Protein AF-A0A1J0AKQ8-F1 (afdb_monomer)

Structure (mmCIF, N/CA/C/O backbone):
data_AF-A0A1J0AKQ8-F1
#
_entry.id   AF-A0A1J0AKQ8-F1
#
loop_
_atom_site.group_PDB
_atom_site.id
_atom_site.type_symbol
_atom_site.label_atom_id
_atom_site.label_alt_id
_atom_site.label_comp_id
_atom_site.label_asym_id
_atom_site.label_entity_id
_atom_site.label_seq_id
_atom_site.pdbx_PDB_ins_code
_atom_site.Cartn_x
_atom_site.Cartn_y
_atom_site.Cartn_z
_atom_site.occupancy
_atom_site.B_iso_or_equiv
_atom_site.auth_seq_id
_atom_site.auth_comp_id
_atom_site.auth_asym_id
_atom_site.auth_atom_id
_atom_site.pdbx_PDB_model_num
ATOM 1 N N . MET A 1 1 ? -13.774 4.997 -9.578 1.00 63.12 1 MET A N 1
ATOM 2 C CA . MET A 1 1 ? -12.547 5.438 -10.270 1.00 63.12 1 MET A CA 1
ATOM 3 C C . MET A 1 1 ? -11.394 5.239 -9.297 1.00 63.12 1 MET A C 1
ATOM 5 O O . MET A 1 1 ? -11.513 5.732 -8.180 1.00 63.12 1 MET A O 1
ATOM 9 N N . SER A 1 2 ? -10.391 4.433 -9.648 1.00 74.56 2 SER A N 1
ATOM 10 C CA . SER A 1 2 ? -9.184 4.212 -8.835 1.00 74.56 2 SER A CA 1
ATOM 11 C C . SER A 1 2 ? -8.202 5.364 -9.036 1.00 74.56 2 SER A C 1
ATOM 13 O O . SER A 1 2 ? -8.072 5.851 -10.160 1.00 74.56 2 SER A O 1
ATOM 15 N N . VAL A 1 3 ? -7.519 5.787 -7.975 1.00 85.75 3 VAL A N 1
ATOM 16 C CA . VAL A 1 3 ? -6.534 6.882 -8.022 1.00 85.75 3 VAL A CA 1
ATOM 17 C C . VAL A 1 3 ? -5.132 6.339 -7.743 1.00 85.75 3 VAL A C 1
ATOM 19 O O . VAL A 1 3 ? -4.971 5.386 -6.979 1.00 85.75 3 VAL A O 1
ATOM 22 N N . THR A 1 4 ? -4.115 6.942 -8.360 1.00 85.75 4 THR A N 1
ATOM 23 C CA . THR A 1 4 ? -2.705 6.653 -8.074 1.00 85.75 4 THR A CA 1
ATOM 24 C C . THR A 1 4 ? -2.166 7.662 -7.066 1.00 85.75 4 THR A C 1
ATOM 26 O O . THR A 1 4 ? -2.134 8.862 -7.332 1.00 85.75 4 THR A O 1
ATOM 29 N N . HIS A 1 5 ? -1.724 7.181 -5.907 1.00 85.19 5 HIS A N 1
ATOM 30 C CA . HIS A 1 5 ? -1.125 8.007 -4.860 1.00 85.19 5 HIS A CA 1
ATOM 31 C C . HIS A 1 5 ? 0.393 7.853 -4.864 1.00 85.19 5 HIS A C 1
ATOM 33 O O . HIS A 1 5 ? 0.913 6.745 -4.983 1.00 85.19 5 HIS A O 1
ATOM 39 N N . HIS A 1 6 ? 1.116 8.954 -4.680 1.00 85.00 6 HIS A N 1
ATOM 40 C CA . HIS A 1 6 ? 2.576 8.946 -4.610 1.00 85.00 6 HIS A CA 1
ATOM 41 C C . HIS A 1 6 ? 3.017 9.074 -3.155 1.00 85.00 6 HIS A C 1
ATOM 43 O O . HIS A 1 6 ? 2.849 10.121 -2.531 1.00 85.00 6 HIS A O 1
ATOM 49 N N . LEU A 1 7 ? 3.580 8.000 -2.609 1.00 81.44 7 LEU A N 1
ATOM 50 C CA . LEU A 1 7 ? 4.076 7.957 -1.240 1.00 81.44 7 LEU A CA 1
ATOM 51 C C . LEU A 1 7 ? 5.596 7.894 -1.260 1.00 81.44 7 LEU A C 1
ATOM 53 O O . LEU A 1 7 ? 6.201 7.070 -1.944 1.00 81.44 7 LEU A O 1
ATOM 57 N N . LYS A 1 8 ? 6.220 8.754 -0.463 1.00 76.75 8 LYS A N 1
ATOM 58 C CA . LYS A 1 8 ? 7.659 8.706 -0.243 1.00 76.75 8 LYS A CA 1
ATOM 59 C C . LYS A 1 8 ? 7.939 8.063 1.115 1.00 76.75 8 LYS A C 1
ATOM 61 O O . LYS A 1 8 ? 7.388 8.493 2.127 1.00 76.75 8 LYS A O 1
ATOM 66 N N . LEU A 1 9 ? 8.775 7.029 1.145 1.00 70.38 9 LEU A N 1
ATOM 67 C CA . LEU A 1 9 ? 9.131 6.303 2.367 1.00 70.38 9 LEU A CA 1
ATOM 68 C C . LEU A 1 9 ? 10.502 6.743 2.894 1.00 70.38 9 LEU A C 1
ATOM 70 O O . LEU A 1 9 ? 11.440 6.967 2.125 1.00 70.38 9 LEU A O 1
ATOM 74 N N . LYS A 1 10 ? 10.633 6.848 4.223 1.00 61.00 10 LYS A N 1
ATOM 75 C CA . LYS A 1 10 ? 11.931 7.031 4.890 1.00 61.00 10 LYS A CA 1
ATOM 76 C C . LYS A 1 10 ? 12.626 5.668 5.032 1.00 61.00 10 LYS A C 1
ATOM 78 O O . LYS A 1 10 ? 12.072 4.765 5.648 1.00 61.00 10 LYS A O 1
ATOM 83 N N . ASN A 1 11 ? 13.816 5.567 4.436 1.00 55.09 11 ASN A N 1
ATOM 84 C CA . ASN A 1 11 ? 14.861 4.522 4.447 1.00 55.09 11 ASN A CA 1
ATOM 85 C C . ASN A 1 11 ? 14.504 3.066 4.846 1.00 55.09 11 ASN A C 1
ATOM 87 O O . ASN A 1 11 ? 14.689 2.161 4.036 1.00 55.09 11 ASN A O 1
ATOM 91 N N . ALA A 1 12 ? 13.974 2.809 6.047 1.00 51.25 12 ALA A N 1
ATOM 92 C CA . ALA A 1 12 ? 13.765 1.452 6.573 1.00 51.25 12 ALA A CA 1
ATOM 93 C C . ALA A 1 12 ? 12.736 0.618 5.781 1.00 51.25 12 ALA A C 1
ATOM 95 O O . ALA A 1 12 ? 12.867 -0.598 5.696 1.00 51.25 12 ALA A O 1
ATOM 96 N N . GLY A 1 13 ? 11.739 1.260 5.161 1.00 52.00 13 GLY A N 1
ATOM 97 C CA . GLY A 1 13 ? 10.745 0.567 4.330 1.00 52.00 13 GLY A CA 1
ATOM 98 C C . GLY A 1 13 ? 11.187 0.318 2.883 1.00 52.00 13 GLY A C 1
ATOM 99 O O . GLY A 1 13 ? 10.571 -0.492 2.204 1.00 52.00 13 GLY A O 1
ATOM 100 N N . TYR A 1 14 ? 12.228 1.013 2.400 1.00 55.03 14 TYR A N 1
ATOM 101 C CA . TYR A 1 14 ? 12.676 0.922 1.004 1.00 55.03 14 TYR A CA 1
ATOM 102 C C . TYR A 1 14 ? 13.834 -0.066 0.822 1.00 55.03 14 TYR A C 1
ATOM 104 O O . TYR A 1 14 ? 13.890 -0.749 -0.193 1.00 55.03 14 TYR A O 1
ATOM 112 N N . GLN A 1 15 ? 14.736 -0.209 1.802 1.00 49.47 15 GLN A N 1
ATOM 113 C CA . GLN A 1 15 ? 15.872 -1.140 1.687 1.00 49.47 15 GLN A CA 1
ATOM 114 C C . GLN A 1 15 ? 15.471 -2.627 1.630 1.00 49.47 15 GLN A C 1
ATOM 116 O O . GLN A 1 15 ? 16.254 -3.440 1.151 1.00 49.47 15 GLN A O 1
ATOM 121 N N . SER A 1 16 ? 14.239 -2.993 2.004 1.00 47.22 16 SER A N 1
ATOM 122 C CA . SER A 1 16 ? 13.718 -4.351 1.761 1.00 47.22 16 SER A CA 1
ATOM 123 C C . SER A 1 16 ? 13.274 -4.597 0.305 1.00 47.22 16 SER A C 1
ATOM 125 O O . SER A 1 16 ? 12.890 -5.716 -0.029 1.00 47.22 16 SER A O 1
ATOM 127 N N . ASN A 1 17 ? 13.354 -3.602 -0.594 1.00 49.00 17 ASN A N 1
ATOM 128 C CA . ASN A 1 17 ? 12.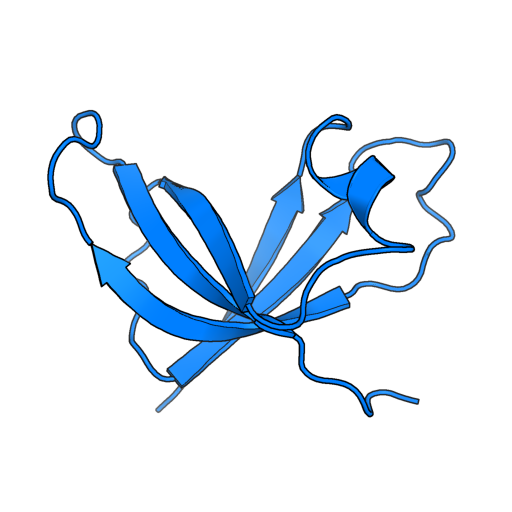699 -3.640 -1.910 1.00 49.00 17 ASN A CA 1
ATOM 129 C C . ASN A 1 17 ? 13.295 -4.542 -2.992 1.00 49.00 17 ASN A C 1
ATOM 131 O O . ASN A 1 17 ? 12.599 -4.817 -3.969 1.00 49.00 17 ASN A O 1
ATOM 135 N N . ASN A 1 18 ? 14.499 -5.082 -2.808 1.00 49.16 18 ASN A N 1
ATOM 136 C CA . ASN A 1 18 ? 14.998 -6.144 -3.691 1.00 49.16 18 ASN A CA 1
ATOM 137 C C . ASN A 1 18 ? 14.528 -7.550 -3.277 1.00 49.1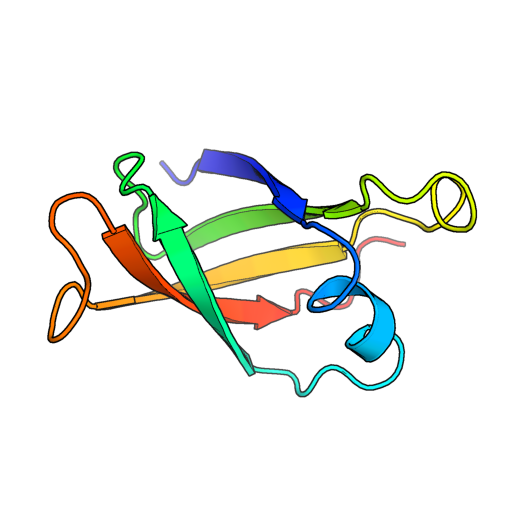6 18 ASN A C 1
ATOM 139 O O . ASN A 1 18 ? 14.810 -8.506 -3.989 1.00 49.16 18 ASN A O 1
ATOM 143 N N . ASN A 1 19 ? 13.785 -7.680 -2.168 1.00 51.03 19 ASN A N 1
ATOM 144 C CA . ASN A 1 19 ? 13.228 -8.952 -1.697 1.00 51.03 19 ASN A CA 1
ATOM 145 C C . ASN A 1 19 ? 11.826 -8.788 -1.070 1.00 51.03 19 ASN A C 1
ATOM 147 O O . ASN A 1 19 ? 11.457 -9.511 -0.150 1.00 51.03 19 ASN A O 1
ATOM 151 N N . VAL A 1 20 ? 11.049 -7.808 -1.549 1.00 58.06 20 VAL A N 1
ATOM 152 C CA . VAL A 1 20 ? 9.649 -7.547 -1.159 1.00 58.06 20 VAL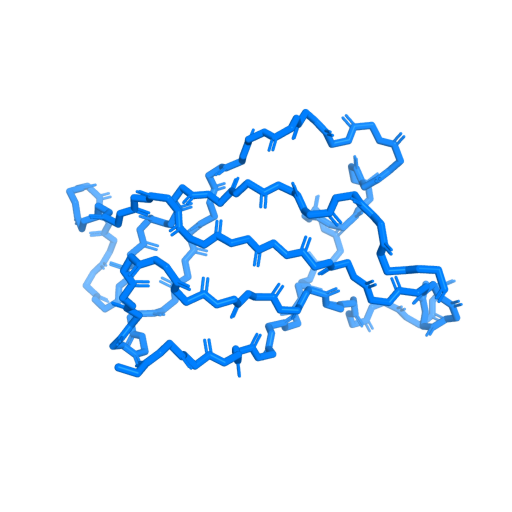 A CA 1
ATOM 153 C C . VAL A 1 20 ? 8.786 -8.757 -1.528 1.00 58.06 20 VAL A C 1
ATOM 155 O O . VAL A 1 20 ? 8.543 -8.967 -2.720 1.00 58.06 20 VAL A O 1
ATOM 158 N N . PRO A 1 21 ? 8.279 -9.554 -0.559 1.00 58.75 21 PRO A N 1
ATOM 159 C CA . PRO A 1 21 ? 7.146 -10.434 -0.808 1.00 58.75 21 PRO A CA 1
ATOM 160 C C . PRO A 1 21 ? 6.010 -9.731 -1.565 1.00 58.75 21 PRO A C 1
ATOM 162 O O . PRO A 1 21 ? 5.735 -8.549 -1.386 1.00 58.75 21 PRO A O 1
ATOM 165 N N . ASN A 1 22 ? 5.296 -10.492 -2.388 1.00 67.75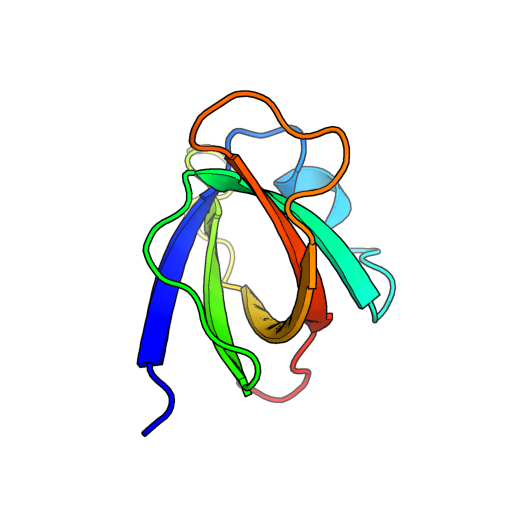 22 ASN A N 1
ATOM 166 C CA . ASN A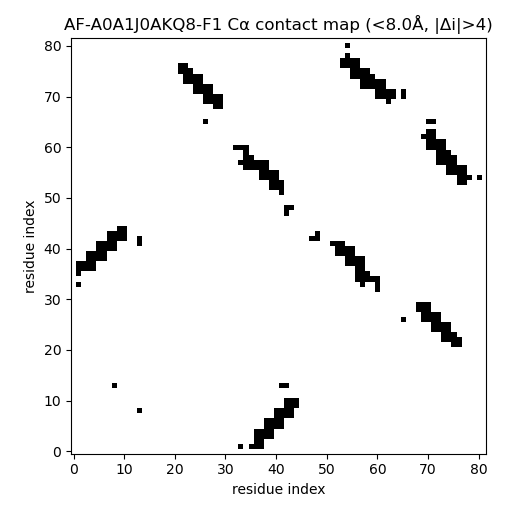 1 22 ? 4.277 -9.989 -3.315 1.00 67.75 22 ASN A CA 1
ATOM 167 C C . ASN A 1 22 ? 3.156 -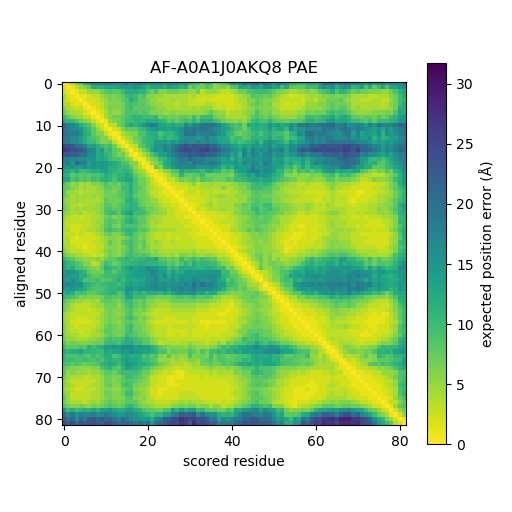9.161 -2.636 1.00 67.75 22 ASN A C 1
ATOM 169 O O . ASN A 1 22 ? 2.474 -8.376 -3.290 1.00 67.75 22 ASN A O 1
ATOM 173 N N . ILE A 1 23 ? 2.964 -9.320 -1.320 1.00 74.44 23 ILE A N 1
ATOM 174 C CA . ILE A 1 23 ? 1.974 -8.608 -0.502 1.00 74.44 23 ILE A CA 1
ATOM 175 C C . ILE A 1 23 ? 2.661 -8.009 0.728 1.00 74.44 23 ILE A C 1
ATOM 177 O O . ILE A 1 23 ? 3.440 -8.695 1.385 1.00 74.44 23 ILE A O 1
ATOM 181 N N . HIS A 1 24 ? 2.368 -6.746 1.038 1.00 77.00 24 HIS A N 1
ATOM 182 C CA . HIS A 1 24 ? 2.922 -5.973 2.155 1.00 77.00 24 HIS A CA 1
ATOM 183 C C . HIS A 1 24 ? 1.832 -5.289 2.962 1.00 77.00 24 HIS A C 1
ATOM 185 O O . HIS A 1 24 ? 0.758 -4.996 2.444 1.00 77.00 24 HIS A O 1
ATOM 191 N N . GLU A 1 25 ? 2.140 -4.983 4.217 1.00 82.94 25 GLU A N 1
ATOM 192 C CA . GLU A 1 25 ? 1.331 -4.108 5.054 1.00 82.94 25 GLU A CA 1
ATOM 193 C C . GLU A 1 25 ? 2.090 -2.798 5.299 1.00 82.94 25 GLU A C 1
ATOM 195 O O . GLU A 1 25 ? 3.244 -2.803 5.723 1.00 82.94 25 GLU A O 1
ATOM 200 N N . LEU A 1 26 ? 1.450 -1.669 5.003 1.00 82.38 26 LEU A N 1
ATOM 201 C CA . LEU A 1 26 ? 2.013 -0.329 5.116 1.00 82.38 26 LEU A CA 1
ATOM 202 C C . LEU A 1 26 ? 1.124 0.520 6.020 1.00 82.38 26 LEU A C 1
ATOM 204 O O . LEU A 1 26 ? -0.026 0.792 5.687 1.00 82.38 26 LEU A O 1
ATOM 208 N N . VAL A 1 27 ? 1.667 0.988 7.142 1.00 85.00 27 VAL A N 1
ATOM 209 C CA . VAL A 1 27 ? 0.993 1.996 7.967 1.00 85.00 27 VAL A CA 1
ATOM 210 C C . VAL A 1 27 ? 1.269 3.379 7.390 1.00 85.00 27 VAL A C 1
ATOM 212 O O . VAL A 1 27 ? 2.423 3.775 7.232 1.00 85.00 27 VAL A O 1
ATOM 215 N N . THR A 1 28 ? 0.213 4.131 7.101 1.00 85.38 28 THR A N 1
ATOM 216 C CA . THR A 1 28 ? 0.308 5.506 6.596 1.00 85.38 28 THR A CA 1
ATOM 217 C C . THR A 1 28 ? -0.821 6.370 7.157 1.00 85.38 28 THR A C 1
ATOM 219 O O . THR A 1 28 ? -1.730 5.867 7.814 1.00 85.38 28 THR A O 1
ATOM 222 N N . VAL A 1 29 ? -0.755 7.682 6.943 1.00 87.25 29 VAL A N 1
ATOM 223 C CA . VAL A 1 29 ? -1.843 8.606 7.293 1.00 87.25 29 VAL A CA 1
ATOM 224 C C . VAL A 1 29 ? -3.053 8.320 6.405 1.00 87.25 29 VAL A C 1
ATOM 226 O O . VAL A 1 29 ? -2.892 8.060 5.217 1.00 87.25 29 VAL A O 1
ATOM 229 N N . ASP A 1 30 ? -4.260 8.361 6.964 1.00 86.56 30 ASP A N 1
ATOM 230 C CA . ASP A 1 30 ? -5.493 8.205 6.193 1.00 86.56 30 ASP A CA 1
ATOM 231 C C . ASP A 1 30 ? -5.663 9.373 5.212 1.00 86.56 30 ASP A C 1
ATOM 233 O O . ASP A 1 30 ? -6.000 10.484 5.615 1.00 86.56 30 ASP A O 1
ATOM 237 N N . MET A 1 31 ? -5.427 9.125 3.924 1.00 85.62 31 MET A N 1
ATOM 238 C CA . MET A 1 31 ? -5.647 10.101 2.850 1.00 85.62 31 MET A CA 1
ATOM 239 C C . MET A 1 31 ? -6.935 9.821 2.064 1.00 85.62 31 MET A C 1
ATOM 241 O O . MET A 1 31 ? -7.100 10.306 0.947 1.00 85.62 31 MET A O 1
ATOM 245 N N . GLY A 1 32 ? -7.848 9.013 2.616 1.00 87.44 32 GLY A N 1
ATOM 246 C CA . GLY A 1 32 ? -9.056 8.598 1.901 1.00 87.44 32 GLY A CA 1
ATOM 247 C C . GLY A 1 32 ? -8.791 7.514 0.855 1.00 87.44 32 GLY A C 1
ATOM 248 O O . GLY A 1 32 ? -9.483 7.458 -0.162 1.00 87.44 32 GLY A O 1
ATOM 249 N N . PHE A 1 33 ? -7.795 6.661 1.109 1.00 90.06 33 PHE A N 1
ATOM 250 C CA . PHE A 1 33 ? -7.461 5.521 0.260 1.00 90.06 33 PHE A CA 1
ATOM 251 C C . PHE A 1 33 ? -8.653 4.593 0.047 1.00 90.06 33 PHE A C 1
ATOM 253 O O . PHE A 1 33 ? -9.474 4.380 0.947 1.00 90.06 33 PHE A O 1
ATOM 260 N N . LYS A 1 34 ? -8.704 3.976 -1.132 1.00 90.88 34 LYS A N 1
ATOM 261 C CA . LYS A 1 34 ? -9.715 2.980 -1.482 1.00 90.88 34 LYS A CA 1
ATOM 262 C C . LYS A 1 34 ? -9.067 1.695 -1.970 1.00 90.88 34 LYS A C 1
ATOM 264 O O . LYS A 1 34 ? -7.988 1.687 -2.555 1.00 90.88 34 LYS A O 1
ATOM 269 N N . LYS A 1 35 ? -9.751 0.577 -1.737 1.00 90.44 35 LYS A N 1
ATOM 270 C CA . LYS A 1 35 ? -9.367 -0.703 -2.333 1.00 90.44 35 LYS A CA 1
ATOM 271 C C . LYS A 1 35 ? -9.380 -0.570 -3.859 1.00 90.44 35 LYS A C 1
ATOM 273 O O . LYS A 1 35 ? -10.346 -0.058 -4.421 1.00 90.44 35 LYS A O 1
ATOM 278 N N . GLY A 1 36 ? -8.318 -1.038 -4.505 1.00 88.88 36 GLY A N 1
ATOM 279 C CA . GLY A 1 36 ? -8.088 -0.879 -5.940 1.00 88.88 36 GLY A CA 1
ATOM 280 C C . GLY A 1 36 ? -7.323 0.390 -6.326 1.00 88.88 36 GLY A C 1
ATOM 281 O O . GLY A 1 36 ? -6.896 0.484 -7.474 1.00 88.88 36 GLY A O 1
ATOM 282 N N . ASP A 1 37 ? -7.091 1.330 -5.402 1.00 90.44 37 ASP A N 1
ATOM 283 C CA . ASP A 1 37 ? -6.161 2.433 -5.654 1.00 90.44 37 ASP A CA 1
ATOM 284 C C . ASP A 1 37 ? -4.745 1.899 -5.891 1.00 90.44 37 ASP A C 1
ATOM 286 O O . ASP A 1 37 ? -4.362 0.819 -5.421 1.00 90.44 37 ASP A O 1
ATOM 290 N N . GLN A 1 38 ? -3.958 2.675 -6.626 1.00 90.19 38 GLN A N 1
ATOM 291 C CA . GLN A 1 38 ? -2.559 2.382 -6.889 1.00 90.19 38 GLN A CA 1
ATOM 292 C C . GLN A 1 38 ? -1.671 3.240 -5.992 1.00 90.19 38 GLN A C 1
ATOM 294 O O . GLN A 1 38 ? -1.986 4.389 -5.690 1.00 90.19 38 GLN A O 1
ATOM 299 N N . LEU A 1 39 ? -0.538 2.691 -5.578 1.00 87.38 39 LEU A N 1
ATOM 300 C CA . LEU A 1 39 ? 0.486 3.392 -4.823 1.00 87.38 39 LEU A CA 1
ATOM 301 C C . LEU A 1 39 ? 1.788 3.342 -5.602 1.00 87.38 39 LEU A C 1
ATOM 303 O O . LEU A 1 39 ? 2.260 2.271 -5.978 1.00 87.38 39 LEU A O 1
ATOM 307 N N . THR A 1 40 ? 2.390 4.504 -5.790 1.00 86.06 40 THR A N 1
ATOM 308 C CA . THR A 1 40 ? 3.757 4.630 -6.275 1.00 86.06 40 THR A CA 1
ATOM 309 C C . THR A 1 40 ? 4.639 4.925 -5.073 1.00 86.06 40 THR A C 1
ATOM 311 O O . THR A 1 40 ? 4.507 5.987 -4.459 1.00 86.06 40 THR A O 1
ATOM 314 N N . LEU A 1 41 ? 5.507 3.982 -4.711 1.00 79.56 41 LEU A N 1
ATOM 315 C CA . LEU A 1 41 ? 6.461 4.148 -3.621 1.00 79.56 41 LEU A CA 1
ATOM 316 C C . LEU A 1 41 ? 7.800 4.636 -4.173 1.00 79.56 41 LEU A C 1
ATOM 318 O O . LEU A 1 41 ? 8.417 3.989 -5.023 1.00 79.56 41 LEU A O 1
ATOM 322 N N . SER A 1 42 ? 8.263 5.767 -3.652 1.00 75.75 42 SER A N 1
ATOM 323 C CA . SER A 1 42 ? 9.593 6.320 -3.922 1.00 75.75 42 SER A CA 1
ATOM 324 C C . SER A 1 42 ? 10.353 6.520 -2.612 1.00 75.75 42 SER A C 1
ATOM 326 O O . SER A 1 42 ? 9.761 6.599 -1.535 1.00 75.75 42 SER A O 1
ATOM 328 N N . THR A 1 43 ? 11.675 6.595 -2.675 1.00 70.06 43 THR A N 1
ATOM 329 C CA . THR A 1 43 ? 12.519 6.822 -1.495 1.00 70.06 43 THR A CA 1
ATOM 330 C C . THR A 1 43 ? 12.896 8.292 -1.354 1.00 70.06 43 THR A C 1
ATOM 332 O O . THR A 1 43 ? 13.029 9.012 -2.343 1.00 70.06 43 THR A O 1
ATOM 335 N N . PHE A 1 44 ? 13.058 8.748 -0.113 1.00 67.06 44 PHE A N 1
ATOM 336 C CA . PHE A 1 44 ? 13.703 10.032 0.180 1.00 67.06 44 PHE A CA 1
ATOM 337 C C . PHE A 1 44 ? 15.232 9.930 0.248 1.00 67.06 44 PHE A C 1
ATOM 339 O O . PHE A 1 44 ? 15.893 10.961 0.332 1.00 67.06 44 PHE A O 1
ATOM 346 N N . ASN A 1 45 ? 15.796 8.717 0.283 1.00 65.94 45 ASN A N 1
ATOM 347 C CA . ASN A 1 45 ? 17.235 8.553 0.440 1.00 65.94 45 ASN A CA 1
ATOM 348 C C . ASN A 1 45 ? 17.952 8.901 -0.872 1.00 65.94 45 ASN A C 1
ATOM 350 O O . ASN A 1 45 ? 17.663 8.318 -1.917 1.00 65.94 45 ASN A O 1
ATOM 354 N N . GLN A 1 46 ? 18.899 9.835 -0.783 1.00 61.84 46 GLN A N 1
ATOM 355 C CA . GLN A 1 46 ? 19.689 10.345 -1.895 1.00 61.84 46 GLN A CA 1
ATOM 356 C C . GLN A 1 46 ? 20.496 9.241 -2.591 1.00 61.84 46 GLN A C 1
ATOM 358 O 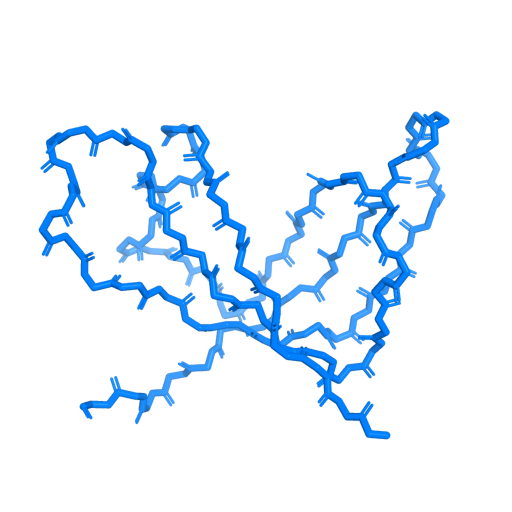O . GLN A 1 46 ? 20.606 9.246 -3.814 1.00 61.84 46 GLN A O 1
ATOM 363 N N . GLU A 1 47 ? 20.943 8.237 -1.831 1.00 63.22 47 GLU A N 1
ATOM 364 C CA . GLU A 1 47 ? 21.653 7.055 -2.343 1.00 63.22 47 GLU A CA 1
ATOM 365 C C . GLU A 1 47 ? 20.791 6.195 -3.277 1.00 63.22 47 GLU A C 1
ATOM 367 O O . GLU A 1 47 ? 21.302 5.521 -4.168 1.00 63.22 47 GLU A O 1
ATOM 372 N N . TYR A 1 48 ? 19.470 6.249 -3.104 1.00 62.88 48 TYR A N 1
ATOM 373 C CA . TYR A 1 48 ? 18.508 5.478 -3.882 1.00 62.88 48 TYR A CA 1
ATOM 374 C C . TYR A 1 48 ? 17.613 6.379 -4.744 1.00 62.88 48 TYR A C 1
ATOM 376 O O . TYR A 1 48 ? 16.647 5.895 -5.321 1.00 62.88 48 TYR A O 1
ATOM 384 N N . LEU A 1 49 ? 17.908 7.673 -4.905 1.00 61.12 49 LEU A N 1
ATOM 385 C CA . LEU A 1 49 ? 17.104 8.554 -5.772 1.00 61.12 49 LEU A CA 1
ATOM 386 C C . LEU A 1 49 ? 17.069 8.086 -7.235 1.00 61.12 49 LEU A C 1
ATOM 388 O O . LEU A 1 49 ? 16.098 8.358 -7.933 1.00 61.12 49 LEU A O 1
ATOM 392 N N . ASN A 1 50 ? 18.089 7.344 -7.675 1.00 59.91 50 ASN A N 1
ATOM 393 C CA . ASN A 1 50 ? 18.154 6.751 -9.014 1.00 59.91 50 ASN A CA 1
ATOM 394 C C . ASN A 1 50 ? 17.415 5.407 -9.137 1.00 59.91 50 ASN A C 1
ATOM 396 O O . ASN A 1 50 ? 17.402 4.810 -10.214 1.00 59.91 50 ASN A O 1
ATOM 400 N N . THR A 1 51 ? 16.817 4.894 -8.058 1.00 65.81 51 THR A N 1
ATOM 401 C CA . THR A 1 51 ? 16.026 3.660 -8.133 1.00 65.81 51 THR A CA 1
ATOM 402 C C . THR A 1 51 ? 14.639 3.939 -8.698 1.00 65.81 51 THR A C 1
ATOM 404 O O . THR A 1 51 ? 13.988 4.929 -8.356 1.00 65.81 51 THR A O 1
ATOM 407 N N . LYS A 1 52 ? 14.186 3.061 -9.601 1.00 71.19 52 LYS A N 1
ATOM 408 C CA . LYS A 1 52 ? 12.867 3.188 -10.224 1.00 71.19 52 LYS A CA 1
ATOM 409 C C . LYS A 1 52 ? 11.775 3.170 -9.139 1.00 71.19 52 LYS A C 1
ATOM 411 O O . LYS A 1 52 ? 11.874 2.396 -8.179 1.00 71.19 52 LYS A O 1
ATOM 416 N N . PRO A 1 53 ? 10.728 4.002 -9.270 1.00 75.31 53 PRO A N 1
ATOM 417 C CA . PRO A 1 53 ? 9.573 3.918 -8.390 1.00 75.31 53 PRO A CA 1
ATOM 418 C C . PRO A 1 53 ? 8.940 2.527 -8.480 1.00 75.31 53 PRO A C 1
ATOM 420 O O . PRO A 1 53 ? 8.936 1.902 -9.541 1.00 75.31 53 PRO A O 1
ATOM 423 N N . ILE A 1 54 ? 8.400 2.046 -7.361 1.00 77.69 54 ILE A N 1
ATOM 424 C CA . ILE A 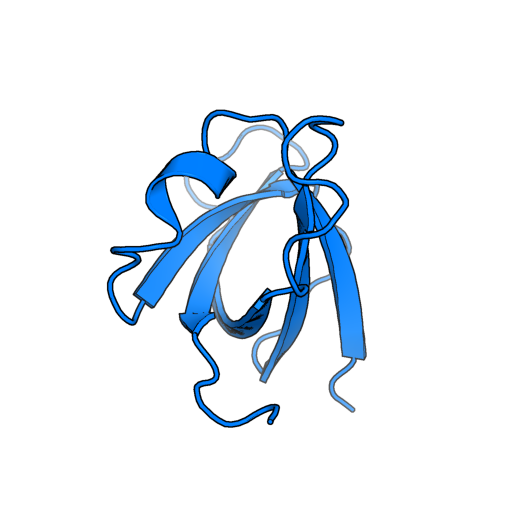1 54 ? 7.769 0.726 -7.295 1.00 77.69 54 ILE A CA 1
ATOM 425 C C . ILE A 1 54 ? 6.264 0.904 -7.173 1.00 77.69 54 ILE A C 1
ATOM 427 O O . ILE A 1 54 ? 5.783 1.695 -6.360 1.00 77.69 54 ILE A O 1
ATOM 431 N N . TYR A 1 55 ? 5.530 0.149 -7.981 1.00 85.06 55 TYR A N 1
ATOM 432 C CA . TYR A 1 55 ? 4.085 0.248 -8.094 1.00 85.06 55 TYR A CA 1
ATOM 433 C C . TYR A 1 55 ? 3.402 -0.858 -7.296 1.00 85.06 55 TYR A C 1
ATOM 435 O O . TYR A 1 55 ? 3.771 -2.033 -7.374 1.00 85.06 55 TYR A O 1
ATOM 443 N N . PHE A 1 56 ? 2.377 -0.478 -6.543 1.00 87.06 56 PHE A N 1
ATOM 444 C CA . PHE A 1 56 ? 1.554 -1.379 -5.751 1.00 87.06 56 PHE A CA 1
ATOM 445 C C . PHE A 1 56 ? 0.071 -1.078 -5.967 1.00 87.06 56 PHE A C 1
ATOM 447 O O . PHE A 1 56 ? -0.300 0.038 -6.316 1.00 87.06 56 PHE A O 1
ATOM 454 N N . SER A 1 57 ? -0.791 -2.058 -5.716 1.00 90.12 57 SER A N 1
ATOM 455 C CA . SER A 1 57 ? -2.242 -1.877 -5.632 1.00 90.12 57 SER A CA 1
ATOM 456 C C . SER A 1 57 ? -2.726 -2.155 -4.215 1.00 90.12 57 SER A C 1
ATOM 458 O O . SER A 1 57 ? -2.274 -3.109 -3.580 1.00 90.12 57 SER A O 1
ATOM 460 N N . ILE A 1 58 ? -3.648 -1.340 -3.711 1.00 90.88 58 ILE A N 1
ATOM 461 C CA . ILE A 1 58 ? -4.260 -1.537 -2.398 1.00 90.88 58 ILE A CA 1
ATOM 462 C C . ILE A 1 58 ? -5.281 -2.671 -2.487 1.00 90.88 58 ILE A C 1
ATOM 464 O O . ILE A 1 58 ? -6.310 -2.552 -3.154 1.00 90.88 58 ILE A O 1
ATOM 468 N N . VAL A 1 59 ? -5.020 -3.765 -1.775 1.00 91.31 59 VAL A N 1
ATOM 469 C CA . VAL A 1 59 ? -5.915 -4.928 -1.716 1.00 91.31 59 VAL A CA 1
ATOM 470 C C . VAL A 1 59 ? -6.841 -4.897 -0.503 1.00 91.31 59 VAL A C 1
ATOM 472 O O . VAL A 1 59 ? -7.949 -5.429 -0.581 1.00 91.31 59 VAL A O 1
ATOM 475 N N . ASP A 1 60 ? -6.414 -4.264 0.592 1.00 91.56 60 ASP A N 1
ATOM 476 C CA . ASP A 1 60 ? -7.198 -4.122 1.821 1.00 91.56 60 ASP A CA 1
ATOM 477 C C . ASP A 1 60 ? -6.786 -2.869 2.611 1.00 91.56 60 ASP A C 1
ATOM 479 O O . ASP A 1 60 ? -5.671 -2.363 2.451 1.00 91.56 60 ASP A O 1
ATOM 483 N N . ILE A 1 61 ? -7.689 -2.362 3.450 1.00 91.19 61 ILE A N 1
ATOM 484 C CA . ILE A 1 61 ? -7.490 -1.175 4.284 1.00 91.19 61 ILE A CA 1
ATOM 485 C C . ILE A 1 61 ? -8.076 -1.462 5.663 1.00 91.19 61 ILE A C 1
ATOM 487 O O . ILE A 1 61 ? -9.286 -1.621 5.819 1.00 91.19 61 ILE A O 1
ATOM 491 N N . SER A 1 62 ? -7.227 -1.439 6.685 1.00 89.44 62 SER A N 1
ATOM 492 C CA . SER A 1 62 ? -7.624 -1.641 8.074 1.00 89.44 62 SER A CA 1
ATOM 493 C C . SER A 1 62 ? -7.273 -0.427 8.924 1.00 89.44 62 SER A C 1
ATOM 495 O O . SER A 1 62 ? -6.136 0.033 8.957 1.00 89.44 62 SER A O 1
ATOM 497 N N . LYS A 1 63 ? -8.249 0.081 9.678 1.00 86.69 63 LYS A N 1
ATOM 498 C CA . LYS A 1 63 ? -8.022 1.129 10.695 1.00 86.69 63 LYS A CA 1
ATOM 499 C C . LYS A 1 63 ? -7.832 0.544 12.098 1.00 86.69 63 LYS A C 1
ATOM 501 O O . LYS A 1 63 ? -7.597 1.268 13.063 1.00 86.69 63 LYS A O 1
ATOM 506 N N . LYS A 1 64 ? -7.967 -0.779 12.242 1.00 79.69 64 LYS A N 1
ATOM 507 C CA . LYS A 1 64 ? -7.957 -1.452 13.544 1.00 79.69 64 LYS A CA 1
ATOM 508 C C . LYS A 1 64 ? -6.540 -1.415 14.124 1.00 79.69 64 LYS A C 1
ATOM 510 O O . LYS A 1 64 ? -5.587 -1.771 13.439 1.00 79.69 64 LYS A O 1
ATOM 515 N N . LYS A 1 65 ? -6.414 -1.014 15.396 1.00 77.94 65 LYS A N 1
ATOM 516 C CA . LYS A 1 65 ? -5.139 -0.876 16.135 1.00 77.94 65 LYS A CA 1
ATOM 517 C C . LYS A 1 65 ? -4.171 0.200 15.602 1.00 77.94 65 LYS A C 1
ATOM 519 O O . LYS A 1 65 ? -3.021 0.222 16.025 1.00 77.94 65 LYS A O 1
ATOM 524 N N . GLN A 1 66 ? -4.617 1.091 14.714 1.00 84.00 66 GLN A N 1
ATOM 525 C CA . GLN A 1 66 ? -3.800 2.209 14.230 1.00 84.00 66 GLN A CA 1
ATOM 526 C C . GLN A 1 66 ? -3.979 3.453 15.105 1.00 84.00 66 GLN A C 1
ATOM 528 O O . GLN A 1 66 ? -5.017 3.628 15.749 1.00 84.00 66 GLN A O 1
ATOM 533 N N . LYS A 1 67 ? -2.966 4.328 15.143 1.00 86.19 67 LYS A N 1
ATOM 534 C CA . LYS A 1 67 ? -3.092 5.624 15.828 1.00 86.19 67 LYS A CA 1
ATOM 535 C C . LYS A 1 67 ? -4.156 6.478 15.130 1.00 86.19 67 LYS A C 1
ATOM 537 O O . LYS A 1 67 ? -4.445 6.288 13.949 1.00 86.19 67 LYS A O 1
ATOM 542 N N . LYS A 1 68 ? -4.736 7.444 15.849 1.00 84.94 68 LYS A N 1
ATOM 543 C CA . LYS A 1 68 ? -5.739 8.364 15.289 1.00 84.94 68 LYS A CA 1
ATOM 544 C C . LYS A 1 68 ? -5.184 9.035 14.023 1.00 84.94 68 LYS A C 1
ATOM 546 O O . LYS A 1 68 ? -4.137 9.671 14.079 1.00 84.94 68 LYS A O 1
ATOM 551 N N . GLY A 1 69 ? -5.886 8.871 12.901 1.00 85.31 69 GLY A N 1
ATOM 552 C CA . GLY A 1 69 ? -5.474 9.399 11.595 1.00 85.31 69 GLY A CA 1
ATOM 553 C C . GLY A 1 69 ? -4.534 8.496 10.793 1.00 85.31 69 GLY A C 1
ATOM 554 O O . GLY A 1 69 ? -4.078 8.919 9.738 1.00 85.31 69 GLY A O 1
ATOM 555 N N . GLN A 1 70 ? -4.245 7.274 11.250 1.00 88.62 70 GLN A N 1
ATOM 556 C CA . GLN A 1 70 ? -3.465 6.285 10.504 1.00 88.6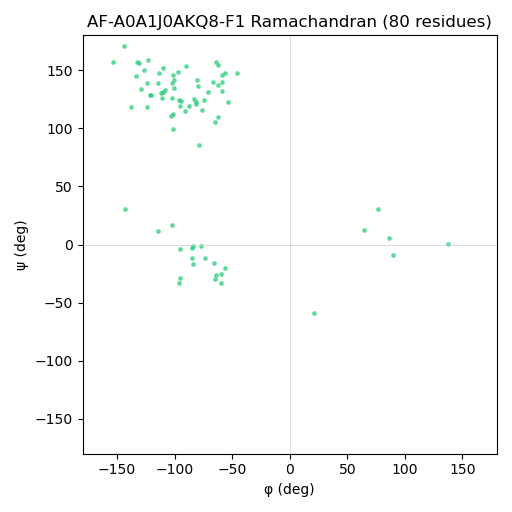2 70 GLN A CA 1
ATOM 557 C C . GLN A 1 70 ? -4.328 5.113 10.031 1.00 88.62 70 GLN A C 1
ATOM 559 O O . GLN A 1 70 ? -5.324 4.748 10.659 1.00 88.62 70 GLN A O 1
ATOM 564 N N . VAL A 1 71 ? -3.907 4.502 8.929 1.00 90.44 71 VAL A N 1
ATOM 565 C CA . VAL A 1 71 ? -4.487 3.294 8.346 1.00 90.44 71 VAL A CA 1
ATOM 566 C C . VAL A 1 71 ? -3.385 2.315 7.974 1.00 90.44 71 VAL A C 1
ATOM 568 O O . VAL A 1 71 ? -2.296 2.705 7.556 1.00 90.44 71 VAL A O 1
ATOM 571 N N . LEU A 1 72 ? -3.684 1.033 8.130 1.00 89.62 72 LEU A N 1
ATOM 572 C CA . LEU A 1 72 ? -2.888 -0.076 7.638 1.00 89.62 72 LEU A CA 1
ATOM 573 C C . LEU A 1 72 ? -3.395 -0.436 6.245 1.00 89.62 72 LEU A C 1
ATOM 575 O O . LEU A 1 72 ? -4.533 -0.877 6.087 1.00 89.62 72 LEU A O 1
ATOM 579 N N . LEU A 1 73 ? -2.560 -0.240 5.238 1.00 89.50 73 LEU A N 1
ATOM 580 C CA . LEU A 1 73 ? -2.834 -0.629 3.866 1.00 89.50 73 LEU A CA 1
ATOM 581 C C . LEU A 1 73 ? -2.198 -1.983 3.608 1.00 89.50 73 LEU A C 1
ATOM 583 O O . LEU A 1 73 ? -0.986 -2.127 3.745 1.00 89.50 73 LEU A O 1
ATOM 587 N N . LYS A 1 74 ? -2.989 -2.956 3.173 1.00 90.50 74 LYS A N 1
ATOM 588 C CA . LYS A 1 74 ? -2.451 -4.170 2.571 1.00 90.50 74 LYS A CA 1
ATOM 589 C C . LYS A 1 74 ? -2.281 -3.903 1.084 1.00 90.50 74 LYS A C 1
ATOM 591 O O . LYS A 1 74 ? -3.254 -3.591 0.396 1.00 90.50 74 LYS A O 1
ATOM 596 N N . ILE A 1 75 ? -1.055 -3.993 0.593 1.00 88.12 75 ILE A N 1
ATOM 597 C CA . ILE A 1 75 ? -0.666 -3.575 -0.753 1.00 88.12 75 ILE A CA 1
ATOM 598 C C . ILE A 1 75 ? -0.007 -4.745 -1.480 1.00 88.12 75 ILE A C 1
ATOM 600 O O . ILE A 1 75 ? 0.750 -5.504 -0.880 1.00 88.12 75 ILE A O 1
ATOM 604 N N . LYS A 1 76 ? -0.313 -4.924 -2.763 1.00 87.81 76 LYS A N 1
ATOM 605 C CA . LYS A 1 76 ? 0.251 -5.978 -3.613 1.00 87.81 76 LYS A CA 1
ATOM 606 C C . LYS A 1 76 ? 1.148 -5.355 -4.671 1.00 87.81 76 LYS A C 1
ATOM 608 O O . LYS A 1 76 ? 0.718 -4.409 -5.328 1.00 87.81 76 LYS A O 1
ATOM 613 N N . LYS A 1 77 ? 2.366 -5.871 -4.833 1.00 84.62 77 LYS A N 1
ATOM 614 C CA . LYS A 1 77 ? 3.307 -5.397 -5.855 1.00 84.62 77 LYS A CA 1
ATOM 615 C C . LYS A 1 77 ? 2.716 -5.638 -7.247 1.00 84.62 77 LYS A C 1
ATOM 617 O O . LYS A 1 77 ? 2.132 -6.690 -7.509 1.00 84.62 77 LYS A O 1
ATOM 622 N N . ILE A 1 78 ? 2.854 -4.654 -8.129 1.00 83.25 78 ILE A N 1
ATOM 623 C CA . ILE A 1 78 ? 2.483 -4.764 -9.539 1.00 83.25 78 ILE A CA 1
ATOM 624 C C . ILE A 1 78 ? 3.785 -4.993 -10.313 1.00 83.25 78 ILE A C 1
ATOM 626 O O . ILE A 1 78 ? 4.555 -4.062 -10.541 1.00 83.25 78 ILE A O 1
ATOM 630 N N . GLU A 1 79 ? 4.075 -6.246 -10.660 1.00 68.38 79 GLU A N 1
ATOM 631 C CA . GLU A 1 79 ? 5.216 -6.592 -11.515 1.00 68.38 79 GLU A CA 1
ATOM 632 C C . GLU A 1 79 ? 4.810 -6.369 -12.977 1.00 68.38 79 GLU A C 1
ATOM 634 O O . GLU A 1 79 ? 3.804 -6.923 -13.413 1.00 68.38 79 GLU A O 1
ATOM 639 N N . GLY A 1 80 ? 5.537 -5.524 -13.721 1.00 53.00 80 GLY A N 1
ATOM 640 C CA . GLY A 1 80 ? 5.267 -5.316 -15.153 1.00 53.00 80 GLY A CA 1
ATOM 641 C C . GLY A 1 80 ? 5.314 -3.884 -15.691 1.00 53.00 80 GLY A C 1
ATOM 642 O O . GLY A 1 80 ? 5.133 -3.712 -16.890 1.00 53.00 80 GLY A O 1
ATOM 643 N N . HIS A 1 81 ? 5.594 -2.858 -14.881 1.00 46.84 81 HIS A N 1
ATOM 644 C CA . HIS A 1 81 ? 5.948 -1.541 -15.433 1.00 46.84 81 HIS A CA 1
ATOM 645 C C . HIS A 1 81 ? 7.418 -1.567 -15.880 1.00 46.84 81 HIS A C 1
ATOM 647 O O . HIS A 1 81 ? 8.320 -1.265 -15.096 1.00 46.84 81 HIS A O 1
ATOM 653 N N . SER A 1 82 ? 7.635 -2.033 -17.114 1.00 37.22 82 SER A N 1
ATOM 654 C CA . SER A 1 82 ? 8.925 -1.986 -17.821 1.00 37.22 82 SER A CA 1
ATOM 655 C C . SER A 1 82 ? 9.098 -0.648 -18.521 1.00 37.22 82 SER A C 1
ATOM 657 O O . SER A 1 82 ? 8.098 -0.187 -19.113 1.00 37.22 82 SER A O 1
#

pLDDT: mean 75.83, std 14.39, range [37.22, 91.56]

Radius of gyration: 12.55 Å; Cα contacts (8 Å, |Δi|>4): 146; chains: 1; bounding box: 34×21×34 Å

Mean predicted aligned error: 7.96 Å

Sequence (82 aa):
MSVTHHLKLKNAGYQSNNNVPNIHELVTVDMGFKKGDQLTLSTFNQEYLNTKPIYFSIVDISKKKQKKGQVLLKIKKIEGHS

Nearest PDB structures (foldseek):
  3iuw-assembly1_A  TM=8.055E-01  e=1.511E-05  Enterococcus faecalis V583
  8rk3-assembly1_o  TM=6.726E-01  e=2.633E-01  Pseudomonas phage JBD30
  8vjh-assembly1_A  TM=5.857E-01  e=1.786E-01  Chivirus chi
  8qgr-assembly1_B  TM=6.553E-01  e=1.326E+00  Staphylococcus phage 812
  6smh-assembly1_G  TM=5.134E-01  e=6.264E+00  Synechococcus elongatus PCC 7942 = FACHB-805

Foldseek 3Di:
DAEEEEDEDEDPVCVCVVPDDQKDKDKDFPPPHDQQHKYWYHYPDPVCNVPHTWIWGFHDWAPPPPDVRMIITIIGTDPDPD

Secondary structure (DSSP, 8-state):
---EEEEEEPGGGTTTTTS--SEEEEEEE-----TT-EEEEEE--GGGTTSPPEEEEEEEEE-TTPPTTEEEEEEEE-TT--

Organism: Bacillus subtilis (NCBI:txid1423)

Solvent-accessible surface area (backbone atoms only — not comparable to full-atom values): 4986 Å² total; per-residue (Å²): 136,72,51,79,44,81,44,74,40,71,56,81,73,53,76,51,61,93,72,61,63,64,61,46,79,44,79,42,69,64,80,78,81,52,73,63,17,34,38,38,44,39,59,70,42,78,93,48,60,86,54,80,70,44,45,28,32,28,74,41,80,42,59,79,96,45,60,94,66,31,27,37,32,31,30,30,62,56,87,80,90,121